Protein AF-A0A7C6AZ43-F1 (afdb_monomer_lite)

Radius of gyration: 22.18 Å; chains: 1; bounding box: 46×44×69 Å

Sequence (100 aa):
MKSWRDFAAIGLAALLPVALASAAAEPDRLTPRDAELVVQINVRQLLQTPIVKKHALHFLQALLEHRAETRQFLRTAGLEPFQDIDTIAVGASGHPLTDG

Structure (mmCIF, N/CA/C/O backbone):
data_AF-A0A7C6AZ43-F1
#
_entry.id   AF-A0A7C6AZ43-F1
#
loop_
_atom_site.group_PDB
_atom_site.id
_atom_site.type_symbol
_atom_site.label_atom_id
_atom_site.label_alt_id
_atom_site.label_comp_id
_atom_site.label_asym_id
_atom_site.label_entity_id
_atom_site.label_seq_id
_atom_site.pdbx_PDB_ins_code
_atom_site.Cartn_x
_atom_site.Cartn_y
_atom_site.Cartn_z
_atom_site.occupancy
_atom_site.B_iso_or_equiv
_atom_site.auth_seq_id
_atom_site.auth_comp_id
_atom_site.auth_asym_id
_atom_site.auth_atom_id
_atom_site.pdbx_PDB_model_num
ATOM 1 N N . MET A 1 1 ? 15.041 -29.479 46.449 1.00 47.34 1 MET A N 1
ATOM 2 C CA . MET A 1 1 ? 14.307 -28.214 46.225 1.00 47.34 1 MET A CA 1
ATOM 3 C C . MET A 1 1 ? 14.569 -27.788 44.787 1.00 47.34 1 MET A C 1
ATOM 5 O O . MET A 1 1 ? 15.655 -27.310 44.498 1.00 47.34 1 MET A O 1
ATOM 9 N N . LYS A 1 2 ? 13.650 -28.119 43.870 1.00 50.53 2 LYS A N 1
ATOM 10 C CA . LYS A 1 2 ? 13.799 -27.890 42.422 1.00 50.53 2 LYS A CA 1
ATOM 11 C C . LYS A 1 2 ? 13.590 -26.401 42.153 1.00 50.53 2 LYS A C 1
ATOM 13 O O . LYS A 1 2 ? 12.579 -25.848 42.579 1.00 50.53 2 LYS A O 1
ATOM 18 N N . SER A 1 3 ? 14.601 -25.740 41.604 1.00 66.69 3 SER A N 1
ATOM 19 C CA . SER A 1 3 ? 14.717 -24.285 41.681 1.00 66.69 3 SER A CA 1
ATOM 20 C C . SER A 1 3 ? 13.962 -23.613 40.533 1.00 66.69 3 SER A C 1
ATOM 22 O O . SER A 1 3 ? 13.920 -24.122 39.420 1.00 66.69 3 SER A O 1
ATOM 24 N N . TRP A 1 4 ? 13.389 -22.434 40.789 1.00 59.81 4 TRP A N 1
ATOM 25 C CA . TRP A 1 4 ? 12.693 -21.572 39.814 1.00 59.81 4 TRP A CA 1
ATOM 26 C C . TRP A 1 4 ? 13.475 -21.358 38.502 1.00 59.81 4 TRP A C 1
ATOM 28 O O . TRP A 1 4 ? 12.900 -21.132 37.438 1.00 59.81 4 TRP A O 1
ATOM 38 N N . ARG A 1 5 ? 14.805 -21.465 38.570 1.00 63.81 5 ARG A N 1
ATOM 39 C CA . ARG A 1 5 ? 15.729 -21.315 37.441 1.00 63.81 5 ARG A CA 1
ATOM 40 C C . ARG A 1 5 ? 15.528 -22.409 36.386 1.00 63.81 5 ARG A C 1
ATOM 42 O O . ARG A 1 5 ? 15.674 -22.125 35.202 1.00 63.81 5 ARG A O 1
ATOM 49 N N . ASP A 1 6 ? 15.098 -23.599 36.804 1.00 62.00 6 ASP A N 1
ATOM 50 C CA . ASP A 1 6 ? 14.816 -24.729 35.914 1.00 62.00 6 ASP A CA 1
ATOM 51 C C . ASP A 1 6 ? 13.562 -24.458 35.062 1.00 62.00 6 ASP A C 1
ATOM 53 O O . ASP A 1 6 ? 13.525 -24.786 33.879 1.00 62.00 6 ASP A O 1
ATOM 57 N N . PHE A 1 7 ? 12.554 -23.779 35.626 1.00 58.47 7 PHE A N 1
ATOM 58 C CA . PHE A 1 7 ? 11.350 -23.370 34.891 1.00 58.47 7 PHE A CA 1
ATOM 59 C C . PHE A 1 7 ? 11.614 -22.198 33.937 1.00 58.47 7 PHE A C 1
ATOM 61 O O . PHE A 1 7 ? 11.099 -22.189 32.820 1.00 58.47 7 PHE A O 1
ATOM 68 N N . ALA A 1 8 ? 12.452 -21.239 34.340 1.00 60.81 8 ALA A N 1
ATOM 69 C CA . ALA A 1 8 ? 12.836 -20.117 33.483 1.00 60.81 8 ALA A CA 1
ATOM 70 C C . ALA A 1 8 ? 13.644 -20.572 32.251 1.00 60.81 8 ALA A C 1
ATOM 72 O O . ALA A 1 8 ? 13.423 -20.070 31.149 1.00 60.81 8 ALA A O 1
ATOM 73 N N . ALA A 1 9 ? 14.531 -21.560 32.416 1.00 59.78 9 ALA A N 1
ATOM 74 C CA . ALA A 1 9 ? 15.312 -22.127 31.318 1.00 59.78 9 ALA A CA 1
ATOM 75 C C . ALA A 1 9 ? 14.438 -22.882 30.297 1.00 59.78 9 ALA A C 1
ATOM 77 O O . ALA A 1 9 ? 14.656 -22.760 29.093 1.00 59.78 9 ALA A O 1
ATOM 78 N N . ILE A 1 10 ? 13.409 -23.603 30.761 1.00 60.88 10 ILE A N 1
ATOM 79 C CA . ILE A 1 10 ? 12.448 -24.294 29.884 1.00 60.88 10 ILE A CA 1
ATOM 80 C C . ILE A 1 10 ? 11.577 -23.284 29.120 1.00 60.88 10 ILE A C 1
ATOM 82 O O . ILE A 1 10 ? 11.339 -23.461 27.926 1.00 60.88 10 ILE A O 1
ATOM 86 N N . GLY A 1 11 ? 11.152 -22.198 29.773 1.00 59.88 11 GLY A N 1
ATOM 87 C CA . GLY A 1 11 ? 10.383 -21.133 29.121 1.00 59.88 11 GLY A CA 1
ATOM 88 C C . GLY A 1 11 ? 11.162 -20.425 28.008 1.00 59.88 11 GLY A C 1
ATOM 89 O O . GLY A 1 11 ? 10.612 -20.164 26.941 1.00 59.88 11 GLY A O 1
ATOM 90 N N . LEU A 1 12 ? 12.458 -20.172 28.219 1.00 58.69 12 LEU A N 1
ATOM 91 C CA . LEU A 1 12 ? 13.314 -19.537 27.214 1.00 58.69 12 LEU A CA 1
ATOM 92 C C . LEU A 1 12 ? 13.637 -20.483 26.042 1.00 58.69 12 LEU A C 1
ATOM 94 O O . LEU A 1 12 ? 13.659 -20.052 24.890 1.00 58.69 12 LEU A O 1
ATOM 98 N N . ALA A 1 13 ? 13.818 -21.781 26.313 1.00 59.47 13 ALA A N 1
ATOM 99 C CA . ALA A 1 13 ? 14.049 -22.795 25.282 1.00 59.47 13 ALA A CA 1
ATOM 100 C C . ALA A 1 13 ? 12.832 -23.005 24.360 1.00 59.47 13 ALA A C 1
ATOM 102 O O . ALA A 1 13 ? 13.004 -23.297 23.179 1.00 59.47 13 ALA A O 1
ATOM 103 N N . ALA A 1 14 ? 11.611 -22.804 24.867 1.00 60.28 14 ALA A N 1
ATOM 104 C CA . ALA A 1 14 ? 10.378 -22.919 24.084 1.00 60.28 14 ALA A CA 1
ATOM 105 C C . ALA A 1 14 ? 10.115 -21.725 23.142 1.00 60.28 14 ALA A C 1
ATOM 107 O O . ALA A 1 14 ? 9.320 -21.854 22.214 1.00 60.28 14 ALA A O 1
ATOM 108 N N . LEU A 1 15 ? 10.773 -20.577 23.349 1.00 57.47 15 LEU A N 1
ATOM 109 C CA . LEU A 1 15 ? 10.612 -19.375 22.514 1.00 57.47 15 LEU A CA 1
ATOM 110 C C . LEU A 1 15 ? 11.590 -19.316 21.330 1.00 57.47 15 LEU A C 1
ATOM 112 O O . LEU A 1 15 ? 11.328 -18.629 20.345 1.00 57.47 15 LEU A O 1
ATOM 116 N N . LEU A 1 16 ? 12.696 -20.061 21.393 1.00 56.25 16 LEU A N 1
ATOM 117 C CA . LEU A 1 16 ? 13.709 -20.127 20.333 1.00 56.25 16 LEU A CA 1
ATOM 118 C C . LEU A 1 16 ? 13.245 -20.741 18.990 1.00 56.25 16 LEU A C 1
ATOM 120 O O . LEU A 1 16 ? 13.743 -20.284 17.960 1.00 56.25 16 LEU A O 1
ATOM 124 N N . PRO A 1 17 ? 12.295 -21.700 18.913 1.00 56.06 17 PRO A N 1
ATOM 125 C CA . PRO A 1 17 ? 11.899 -22.287 17.630 1.00 56.06 17 PRO A CA 1
ATOM 126 C C . PRO A 1 17 ? 11.131 -21.316 16.721 1.00 56.06 17 PRO A C 1
ATOM 128 O O . PRO A 1 17 ? 11.182 -21.454 15.503 1.00 56.06 17 PRO A O 1
ATOM 131 N N . VAL A 1 18 ? 10.445 -20.313 17.287 1.00 55.94 18 VAL A N 1
ATOM 132 C CA . VAL A 1 18 ? 9.655 -19.335 16.511 1.00 55.94 18 VAL A CA 1
ATOM 133 C C . VAL A 1 18 ? 10.556 -18.356 15.748 1.00 55.94 18 VAL A C 1
ATOM 135 O O . VAL A 1 18 ? 10.161 -17.842 14.708 1.00 55.94 18 VAL A O 1
ATOM 138 N N . ALA A 1 19 ? 11.792 -18.141 16.209 1.00 52.50 19 ALA A N 1
ATOM 139 C CA . ALA A 1 19 ? 12.743 -17.241 15.558 1.00 52.50 19 ALA A CA 1
ATOM 140 C C . ALA A 1 19 ? 13.450 -17.862 14.335 1.00 52.50 19 ALA A C 1
ATOM 142 O O . ALA A 1 19 ? 14.030 -17.133 13.534 1.00 52.50 19 ALA A O 1
ATOM 143 N N . LEU A 1 20 ? 13.407 -19.192 14.176 1.00 52.03 20 LEU A N 1
ATOM 144 C CA . LEU A 1 20 ? 14.037 -19.901 13.052 1.00 52.03 20 LEU A CA 1
ATOM 145 C C . LEU A 1 20 ? 13.100 -20.096 11.856 1.00 52.03 20 LEU A C 1
ATOM 147 O O . LEU A 1 20 ? 13.565 -20.429 10.769 1.00 52.03 20 LEU A O 1
ATOM 151 N N . ALA A 1 21 ? 11.807 -19.806 12.013 1.00 50.31 21 ALA A N 1
ATOM 152 C CA . ALA A 1 21 ? 10.895 -19.608 10.895 1.00 50.31 21 ALA A CA 1
ATOM 153 C C . ALA A 1 21 ? 11.109 -18.208 10.291 1.00 50.31 21 ALA A C 1
ATOM 155 O O . ALA A 1 21 ? 10.180 -17.410 10.182 1.00 50.31 21 ALA A O 1
ATOM 156 N N . SER A 1 22 ? 12.352 -17.891 9.909 1.00 46.81 22 SER A N 1
ATOM 157 C CA . SER A 1 22 ? 12.584 -16.844 8.921 1.00 46.81 22 SER A CA 1
ATOM 158 C C . SER A 1 22 ? 11.997 -17.376 7.623 1.00 46.81 22 SER A C 1
ATOM 160 O O . SER A 1 22 ? 12.620 -18.159 6.906 1.00 46.81 22 SER A O 1
ATOM 162 N N . ALA A 1 23 ? 10.726 -17.047 7.415 1.00 51.62 23 ALA A N 1
ATOM 163 C CA . ALA A 1 23 ? 10.002 -17.325 6.202 1.00 51.62 23 ALA A CA 1
ATOM 164 C C . ALA A 1 23 ? 10.817 -16.746 5.045 1.00 51.62 23 ALA A C 1
ATOM 166 O O . ALA A 1 23 ? 10.874 -15.531 4.857 1.00 51.62 23 ALA A O 1
ATOM 167 N N . ALA A 1 24 ? 11.445 -17.620 4.260 1.00 47.31 24 ALA A N 1
ATOM 168 C CA . ALA A 1 24 ? 11.642 -17.324 2.856 1.00 47.31 24 ALA A CA 1
ATOM 169 C C . ALA A 1 24 ? 10.228 -17.128 2.304 1.00 47.31 24 ALA A C 1
ATOM 171 O O . ALA A 1 24 ? 9.521 -18.100 2.047 1.00 47.31 24 ALA A O 1
ATOM 172 N N . ALA A 1 25 ? 9.763 -15.877 2.299 1.00 56.81 25 ALA A N 1
ATOM 173 C CA . ALA A 1 25 ? 8.470 -15.527 1.751 1.00 56.81 25 ALA A CA 1
ATOM 174 C C . ALA A 1 25 ? 8.472 -16.036 0.312 1.00 56.81 25 ALA A C 1
ATOM 176 O O . ALA A 1 25 ? 9.330 -15.631 -0.476 1.00 56.81 25 ALA A O 1
ATOM 177 N N . GLU A 1 26 ? 7.585 -16.984 0.000 1.00 58.59 26 GLU A N 1
ATOM 178 C CA . GLU A 1 26 ? 7.434 -17.439 -1.374 1.00 58.59 26 GLU A CA 1
ATOM 179 C C . GLU A 1 26 ? 7.169 -16.196 -2.229 1.00 58.59 26 G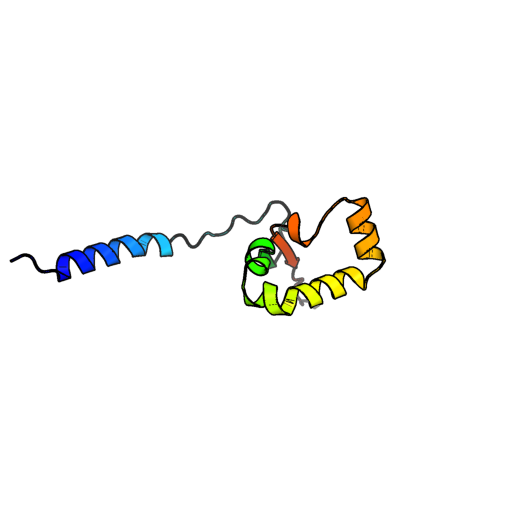LU A C 1
ATOM 181 O O . GLU A 1 26 ? 6.284 -15.402 -1.882 1.00 58.59 26 GLU A O 1
ATOM 186 N N . PRO A 1 27 ? 7.971 -15.961 -3.284 1.00 56.81 27 PRO A N 1
ATOM 187 C CA . PRO A 1 27 ? 7.769 -14.804 -4.131 1.00 56.81 27 PRO A CA 1
ATOM 188 C C . PRO A 1 27 ? 6.349 -14.881 -4.679 1.00 56.81 27 PRO A C 1
ATOM 190 O O . PRO A 1 27 ? 5.943 -15.897 -5.249 1.00 56.81 27 PRO A O 1
ATOM 193 N N . ASP A 1 28 ? 5.584 -13.812 -4.450 1.00 64.94 28 ASP A N 1
ATOM 194 C CA . ASP A 1 28 ? 4.203 -13.718 -4.909 1.00 64.94 28 ASP A CA 1
ATOM 195 C C . ASP A 1 28 ? 4.169 -13.997 -6.418 1.00 64.94 28 ASP A C 1
ATOM 197 O O . ASP A 1 28 ? 5.105 -13.642 -7.138 1.00 64.94 28 ASP A O 1
ATOM 201 N N . ARG A 1 29 ? 3.105 -14.628 -6.916 1.00 62.78 29 ARG A N 1
ATOM 202 C CA . ARG A 1 29 ? 2.987 -15.087 -8.310 1.00 62.78 29 ARG A CA 1
ATOM 203 C C . ARG A 1 29 ? 3.151 -13.949 -9.325 1.00 62.78 29 ARG A C 1
ATOM 205 O O . ARG A 1 29 ? 3.474 -14.202 -10.482 1.00 62.78 29 ARG A O 1
ATOM 212 N N . LEU A 1 30 ? 2.902 -12.715 -8.888 1.00 66.56 30 LEU A N 1
ATOM 213 C CA . LEU A 1 30 ? 3.038 -11.487 -9.671 1.00 66.56 30 LEU A CA 1
ATOM 214 C C . LEU A 1 30 ? 4.436 -10.858 -9.595 1.00 66.56 30 LEU A C 1
ATOM 216 O O . LEU A 1 30 ? 4.686 -9.851 -10.252 1.00 66.56 30 LEU A O 1
ATOM 220 N N . THR A 1 31 ? 5.347 -11.439 -8.819 1.00 64.25 31 THR A N 1
ATOM 221 C CA . THR A 1 31 ? 6.744 -11.016 -8.763 1.00 64.25 31 THR A CA 1
ATOM 222 C C . THR A 1 31 ? 7.434 -11.424 -10.067 1.00 64.25 31 THR A C 1
ATOM 224 O O . THR A 1 31 ? 7.429 -12.613 -10.408 1.00 64.25 31 THR A O 1
ATOM 227 N N . PRO A 1 32 ? 8.034 -10.478 -10.811 1.00 65.19 32 PRO A N 1
ATOM 228 C CA . PRO A 1 32 ? 8.825 -10.801 -11.992 1.00 65.19 32 PRO A CA 1
ATOM 229 C C . PRO A 1 32 ? 9.952 -11.781 -11.645 1.00 65.19 32 PRO A C 1
ATOM 231 O O . PRO A 1 32 ? 10.564 -11.683 -10.581 1.00 65.19 32 PRO A O 1
ATOM 234 N N . ARG A 1 33 ? 10.236 -12.739 -12.536 1.00 67.19 33 ARG A N 1
ATOM 235 C CA . ARG A 1 33 ? 11.288 -13.752 -12.305 1.00 67.19 33 ARG A CA 1
ATOM 236 C C . ARG A 1 33 ? 12.696 -13.149 -12.245 1.00 67.19 33 ARG A C 1
ATOM 238 O O . ARG A 1 33 ? 13.601 -13.783 -11.721 1.00 67.19 33 ARG A O 1
ATOM 245 N N . ASP A 1 34 ? 12.848 -11.957 -12.796 1.00 68.44 34 ASP A N 1
ATOM 246 C CA . ASP A 1 34 ? 14.042 -11.121 -12.876 1.00 68.44 34 ASP A CA 1
ATOM 247 C C . ASP A 1 34 ? 14.048 -9.986 -11.833 1.00 68.44 34 ASP A C 1
ATOM 249 O O . ASP A 1 34 ? 14.874 -9.078 -11.902 1.00 68.44 34 ASP A O 1
ATOM 253 N N . ALA A 1 35 ? 13.128 -10.005 -10.861 1.00 64.94 35 ALA A N 1
ATOM 254 C CA . ALA A 1 35 ? 13.125 -9.023 -9.786 1.00 64.94 35 ALA A CA 1
ATOM 255 C C . ALA A 1 35 ? 14.329 -9.239 -8.853 1.00 64.94 35 ALA A C 1
ATOM 257 O O . ALA A 1 35 ? 14.399 -10.230 -8.128 1.00 64.94 35 ALA A O 1
ATOM 258 N N . GLU A 1 36 ? 15.255 -8.280 -8.841 1.00 68.88 36 GLU A N 1
ATOM 259 C CA . GLU A 1 36 ? 16.384 -8.254 -7.901 1.00 68.88 36 GLU A CA 1
ATOM 260 C C . GLU A 1 36 ? 15.978 -7.658 -6.546 1.00 68.88 36 GLU A C 1
ATOM 262 O O . GLU A 1 36 ? 16.541 -8.003 -5.507 1.00 68.88 36 GLU A O 1
ATOM 267 N N . LEU A 1 37 ? 14.974 -6.775 -6.546 1.00 68.75 37 LEU A N 1
ATOM 268 C CA . LEU A 1 37 ? 14.427 -6.148 -5.351 1.00 68.75 37 LEU A CA 1
ATOM 269 C C . LEU A 1 37 ? 12.908 -6.305 -5.337 1.00 68.75 37 LEU A C 1
ATOM 271 O O . LEU A 1 37 ? 12.221 -5.888 -6.268 1.00 68.75 37 LEU A O 1
ATOM 275 N N . VAL A 1 38 ? 12.373 -6.837 -4.241 1.00 71.25 38 VAL A N 1
ATOM 276 C CA . VAL A 1 38 ? 10.931 -6.870 -3.983 1.00 71.25 38 VAL A CA 1
ATOM 277 C C . VAL A 1 38 ? 10.670 -6.183 -2.655 1.00 71.25 38 VAL A C 1
ATOM 279 O O . VAL A 1 38 ? 11.113 -6.646 -1.606 1.00 71.25 38 VAL A O 1
ATOM 282 N N . VAL A 1 39 ? 9.948 -5.067 -2.695 1.00 74.75 39 VAL A N 1
ATOM 283 C CA . VAL A 1 39 ? 9.521 -4.334 -1.504 1.00 74.75 39 VAL A CA 1
ATOM 284 C C . VAL A 1 39 ? 8.033 -4.567 -1.317 1.00 74.75 39 VAL A C 1
ATOM 286 O O . VAL A 1 39 ? 7.223 -4.130 -2.131 1.00 74.75 39 VAL A O 1
ATOM 289 N N . GLN A 1 40 ? 7.668 -5.250 -0.235 1.00 75.50 40 GLN A N 1
ATOM 290 C CA . GLN A 1 40 ? 6.274 -5.408 0.163 1.00 75.50 40 GLN A CA 1
ATOM 291 C C . GLN A 1 40 ? 5.961 -4.494 1.339 1.00 75.50 40 GLN A C 1
ATOM 293 O O . GLN A 1 40 ? 6.645 -4.501 2.361 1.00 75.50 40 GLN A O 1
ATOM 298 N N . ILE A 1 41 ? 4.904 -3.709 1.189 1.00 78.44 41 ILE A N 1
ATOM 299 C CA . ILE A 1 41 ? 4.427 -2.764 2.186 1.00 78.44 41 ILE A CA 1
ATOM 300 C C . ILE A 1 41 ? 3.012 -3.175 2.567 1.00 78.44 41 ILE A C 1
ATOM 302 O O . ILE A 1 41 ? 2.085 -3.082 1.764 1.00 78.44 41 ILE A O 1
ATOM 306 N N . ASN A 1 42 ? 2.842 -3.625 3.807 1.00 82.19 42 ASN A N 1
ATOM 307 C CA . ASN A 1 42 ? 1.544 -4.038 4.321 1.00 82.19 42 ASN A CA 1
ATOM 308 C C . ASN A 1 42 ? 0.753 -2.800 4.773 1.00 82.19 42 ASN A C 1
ATOM 310 O O . ASN A 1 42 ? 0.986 -2.231 5.845 1.00 82.19 42 ASN A O 1
ATOM 314 N N . VAL A 1 43 ? -0.153 -2.339 3.915 1.00 81.19 43 VAL A N 1
ATOM 315 C CA . VAL A 1 43 ? -0.903 -1.095 4.102 1.00 81.19 43 VAL A CA 1
ATOM 316 C C . VAL A 1 43 ? -1.827 -1.213 5.308 1.00 81.19 43 VAL A C 1
ATOM 318 O O . VAL A 1 43 ? -1.857 -0.305 6.140 1.00 81.19 43 VAL A O 1
ATOM 321 N N . ARG A 1 44 ? -2.506 -2.354 5.483 1.00 80.56 44 ARG A N 1
ATOM 322 C CA . ARG A 1 44 ? -3.414 -2.564 6.621 1.00 80.56 44 ARG A CA 1
ATOM 323 C C . ARG A 1 44 ? -2.682 -2.464 7.959 1.00 80.56 44 ARG A C 1
ATOM 325 O O . ARG A 1 44 ? -3.173 -1.807 8.876 1.00 80.56 44 ARG A O 1
ATOM 332 N N . GLN A 1 45 ? -1.490 -3.051 8.065 1.00 80.12 45 GLN A N 1
ATOM 333 C CA . GLN A 1 45 ? -0.677 -2.955 9.281 1.00 80.12 45 GLN A CA 1
ATOM 334 C C . GLN A 1 45 ? -0.185 -1.526 9.531 1.00 80.12 45 GLN A C 1
ATOM 336 O O . GLN A 1 45 ? -0.273 -1.040 10.660 1.00 80.12 45 GLN A O 1
ATOM 341 N N . LEU A 1 46 ? 0.271 -0.820 8.491 1.00 80.62 46 LEU A N 1
ATOM 342 C CA . LEU A 1 46 ? 0.713 0.570 8.620 1.00 80.62 46 LEU A CA 1
ATOM 343 C C . LEU A 1 46 ? -0.420 1.492 9.077 1.00 80.62 46 LEU A C 1
ATOM 345 O O . LEU A 1 46 ? -0.228 2.272 10.011 1.00 80.62 46 LEU A O 1
ATOM 349 N N . LEU A 1 47 ? -1.614 1.363 8.492 1.00 81.38 47 LEU A N 1
ATOM 350 C CA . LEU A 1 47 ? -2.799 2.140 8.869 1.00 81.38 47 LEU A CA 1
ATOM 351 C C . LEU A 1 47 ? -3.270 1.854 10.295 1.00 81.38 47 LEU A C 1
ATOM 353 O O . LEU A 1 47 ? -3.897 2.706 10.923 1.00 81.38 47 LEU A O 1
ATOM 357 N N . GLN A 1 48 ? -2.966 0.677 10.840 1.00 79.81 48 GLN A N 1
ATOM 358 C CA . GLN A 1 48 ? -3.300 0.337 12.219 1.00 79.81 48 GLN A CA 1
ATOM 359 C C . GLN A 1 48 ? -2.380 1.009 13.245 1.00 79.81 48 GLN A C 1
ATOM 361 O O . GLN A 1 48 ? -2.788 1.147 14.405 1.00 79.81 48 GLN A O 1
ATOM 366 N N . THR A 1 49 ? -1.199 1.483 12.834 1.00 83.38 49 THR A N 1
ATOM 367 C CA . THR A 1 49 ? -0.239 2.114 13.744 1.00 83.38 49 THR A CA 1
ATOM 368 C C . THR A 1 49 ? -0.734 3.472 14.268 1.00 83.38 49 THR A C 1
ATOM 370 O O . THR A 1 49 ? 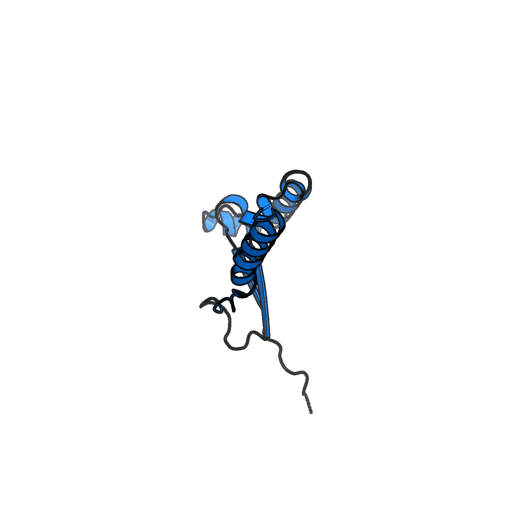-1.337 4.263 13.535 1.00 83.38 49 THR A O 1
ATOM 373 N N . PRO A 1 50 ? -0.463 3.802 15.545 1.00 78.69 50 PRO A N 1
ATOM 374 C CA . PRO A 1 50 ? -0.916 5.055 16.149 1.00 78.69 50 PRO A CA 1
ATOM 375 C C . PRO A 1 50 ? -0.298 6.297 15.495 1.00 78.69 50 PRO A C 1
ATOM 377 O O . PRO A 1 50 ? -0.926 7.353 15.502 1.00 78.69 50 PRO A O 1
ATOM 380 N N . ILE A 1 51 ? 0.896 6.181 14.908 1.00 84.06 51 ILE A N 1
ATOM 381 C CA . ILE A 1 51 ? 1.558 7.296 14.225 1.00 84.06 51 ILE A CA 1
ATOM 382 C C . ILE A 1 51 ? 0.865 7.643 12.905 1.00 84.06 51 ILE A C 1
ATOM 384 O O . ILE A 1 51 ? 0.592 8.813 12.638 1.00 84.06 51 ILE A O 1
ATOM 388 N N . VAL A 1 52 ? 0.479 6.629 12.124 1.00 80.75 52 VAL A N 1
ATOM 389 C CA . VAL A 1 52 ? -0.231 6.831 10.860 1.00 80.75 52 VAL A CA 1
ATOM 390 C C . VAL A 1 52 ? -1.639 7.358 11.111 1.00 80.75 52 VAL A C 1
ATOM 392 O O . VAL A 1 52 ? -2.031 8.345 10.490 1.00 80.75 52 VAL A O 1
ATOM 395 N N . LYS A 1 53 ? -2.360 6.793 12.089 1.00 78.44 53 LYS A N 1
ATOM 396 C CA . LYS A 1 53 ? -3.709 7.255 12.455 1.00 78.44 53 LYS A CA 1
ATOM 397 C C . LYS A 1 53 ? -3.753 8.716 12.895 1.00 78.44 53 LYS A C 1
ATOM 399 O O . LYS A 1 53 ? -4.724 9.404 12.605 1.00 78.44 53 LYS A O 1
ATOM 404 N N . LYS A 1 54 ? -2.725 9.180 13.611 1.00 78.38 54 LYS A N 1
ATOM 405 C CA . LYS A 1 54 ? -2.697 10.537 14.175 1.00 78.38 54 LYS A CA 1
ATOM 406 C C . LYS A 1 54 ? -2.124 11.589 13.230 1.00 78.38 54 LYS A C 1
ATOM 408 O O . LYS A 1 54 ? -2.531 12.741 13.326 1.00 78.38 54 LYS A O 1
ATOM 413 N N . HIS A 1 55 ? -1.192 11.222 12.349 1.00 80.88 55 HIS A N 1
ATOM 414 C CA . HIS A 1 55 ? -0.425 12.211 11.582 1.00 80.88 55 HIS A CA 1
ATOM 415 C C . HIS A 1 55 ? -0.394 11.962 10.073 1.00 80.88 55 HIS A C 1
ATOM 417 O O . HIS A 1 55 ? -0.381 12.924 9.310 1.00 80.88 55 HIS A O 1
ATOM 423 N N . ALA A 1 56 ? -0.395 10.706 9.621 1.00 79.75 56 ALA A N 1
ATOM 424 C CA . ALA A 1 56 ? -0.174 10.402 8.206 1.00 79.75 56 ALA A CA 1
ATOM 425 C C . ALA A 1 56 ? -1.468 10.201 7.404 1.00 79.75 56 ALA A C 1
ATOM 427 O O . ALA A 1 56 ? -1.452 10.430 6.200 1.00 79.75 56 ALA A O 1
ATOM 428 N N . LEU A 1 57 ? -2.590 9.829 8.037 1.00 79.31 57 LEU A N 1
ATOM 429 C CA . LEU A 1 57 ? -3.867 9.606 7.339 1.00 79.31 57 LEU A CA 1
ATOM 430 C C . LEU A 1 57 ? -4.303 10.814 6.506 1.00 79.31 57 LEU A C 1
ATOM 432 O O . LEU A 1 57 ? -4.618 10.666 5.329 1.00 79.31 57 LEU A O 1
ATOM 436 N N . HIS A 1 58 ? -4.260 12.010 7.094 1.00 80.69 58 HIS A N 1
ATOM 437 C CA . HIS A 1 58 ? -4.643 13.238 6.400 1.00 80.69 58 HIS A CA 1
ATOM 438 C C . HIS A 1 58 ? -3.727 13.532 5.200 1.00 80.69 58 HIS A C 1
ATOM 440 O O . HIS A 1 58 ? -4.190 13.928 4.135 1.00 80.69 58 HIS A O 1
ATOM 446 N N . PHE A 1 59 ? -2.421 13.290 5.342 1.00 82.81 59 PHE A N 1
ATOM 447 C CA . PHE A 1 59 ? -1.457 13.485 4.260 1.00 82.81 59 PHE A CA 1
ATOM 448 C C . PHE A 1 59 ? -1.644 12.466 3.127 1.00 82.81 59 PHE A C 1
ATOM 450 O O . PHE A 1 59 ? -1.619 12.834 1.957 1.00 82.81 59 PHE A O 1
ATOM 457 N N . LEU A 1 60 ? -1.887 11.195 3.461 1.00 78.44 60 LEU A N 1
ATOM 458 C CA . LEU A 1 60 ? -2.147 10.143 2.477 1.00 78.44 60 LEU A CA 1
ATOM 459 C C . LEU A 1 60 ? -3.450 10.395 1.708 1.00 78.44 60 LEU A C 1
ATOM 461 O O . LEU A 1 60 ? -3.478 10.224 0.491 1.00 78.44 60 LEU A O 1
ATOM 465 N N . GLN A 1 61 ? -4.509 10.835 2.395 1.00 78.62 61 GLN A N 1
ATOM 466 C CA . GLN A 1 61 ? -5.761 11.244 1.753 1.00 78.62 61 GLN A CA 1
ATOM 467 C C . GLN A 1 61 ? -5.526 12.414 0.797 1.00 78.62 61 GLN A C 1
ATOM 469 O O . GLN A 1 61 ? -5.892 12.324 -0.372 1.00 78.62 61 GLN A O 1
ATOM 474 N N . ALA A 1 62 ? -4.825 13.458 1.248 1.00 83.06 62 ALA A N 1
ATOM 475 C CA . ALA A 1 62 ? -4.496 14.599 0.403 1.00 83.06 62 ALA A CA 1
ATOM 476 C C . ALA A 1 62 ? -3.684 14.190 -0.839 1.00 83.06 62 ALA A C 1
ATOM 478 O O . ALA A 1 62 ? -3.976 14.661 -1.934 1.00 83.06 62 ALA A O 1
ATOM 479 N N . LEU A 1 63 ? -2.710 13.282 -0.709 1.00 80.69 63 LEU A N 1
ATOM 480 C CA . LEU A 1 63 ? -1.920 12.782 -1.841 1.00 80.69 63 LEU A CA 1
ATOM 481 C C . LEU A 1 63 ? -2.765 12.030 -2.877 1.00 80.69 63 LEU A C 1
ATOM 483 O O . LEU A 1 63 ? -2.581 12.235 -4.078 1.00 80.69 63 LEU A O 1
ATOM 487 N N . LEU A 1 64 ? -3.689 11.178 -2.425 1.00 77.50 64 LEU A N 1
ATOM 488 C CA . LEU A 1 64 ? -4.602 10.452 -3.312 1.00 77.50 64 LEU A CA 1
ATOM 489 C C . LEU A 1 64 ? -5.618 11.388 -3.968 1.00 77.50 64 LEU A C 1
ATOM 491 O O . LEU A 1 64 ? -5.978 11.196 -5.129 1.00 77.50 64 LEU A O 1
ATOM 495 N N . GLU A 1 65 ? -6.061 12.418 -3.249 1.00 78.62 65 GLU A N 1
ATOM 496 C CA . GLU A 1 65 ? -6.999 13.400 -3.777 1.00 78.62 65 GLU A CA 1
ATOM 497 C C . GLU A 1 65 ? -6.361 14.391 -4.753 1.00 78.62 65 GLU A C 1
ATOM 499 O O . GLU A 1 65 ? -7.045 14.897 -5.648 1.00 78.62 65 GLU A O 1
ATOM 504 N N . HIS A 1 66 ? -5.060 14.646 -4.605 1.00 79.38 66 HIS A N 1
ATOM 505 C CA . HIS A 1 66 ? -4.316 15.605 -5.416 1.00 79.38 66 HIS A CA 1
ATOM 506 C C . HIS A 1 66 ? -4.189 15.174 -6.883 1.00 79.38 66 HIS A C 1
ATOM 508 O O . HIS A 1 66 ? -4.036 16.019 -7.766 1.00 79.38 66 HIS A O 1
ATOM 514 N N . ARG A 1 67 ? -4.280 13.870 -7.178 1.00 78.38 67 ARG A N 1
ATOM 515 C CA . ARG A 1 67 ? -4.209 13.353 -8.550 1.00 78.38 67 ARG A CA 1
ATOM 516 C C . ARG A 1 67 ? -5.597 12.980 -9.062 1.00 78.38 67 ARG A C 1
ATOM 518 O O . ARG A 1 67 ? -6.185 11.974 -8.669 1.00 78.38 67 ARG A O 1
ATOM 525 N N . ALA A 1 68 ? -6.116 13.801 -9.977 1.00 77.75 68 ALA A N 1
ATOM 526 C CA . ALA A 1 68 ? -7.436 13.609 -10.578 1.00 77.75 68 ALA A CA 1
ATOM 527 C C . ALA A 1 68 ? -7.589 12.230 -11.249 1.00 77.75 68 ALA A C 1
ATOM 529 O O . ALA A 1 68 ? -8.608 11.574 -11.042 1.00 77.75 68 ALA A O 1
ATOM 530 N N . GLU A 1 69 ? -6.556 11.767 -11.960 1.00 82.00 69 GLU A N 1
ATOM 531 C CA . GLU A 1 69 ? -6.500 10.424 -12.557 1.00 82.00 69 GLU A CA 1
ATOM 532 C C . GLU A 1 69 ? -6.623 9.314 -11.517 1.00 82.00 69 GLU A C 1
ATOM 534 O O . GLU A 1 69 ? -7.427 8.402 -11.685 1.00 82.00 69 GLU A O 1
ATOM 539 N N . THR A 1 70 ? -5.881 9.408 -10.411 1.00 80.81 70 THR A N 1
ATOM 540 C CA . THR A 1 70 ? -5.913 8.402 -9.344 1.00 80.81 70 THR A CA 1
ATOM 541 C C . THR A 1 70 ? -7.312 8.297 -8.744 1.00 80.81 70 THR A C 1
ATOM 543 O O . THR A 1 70 ? -7.841 7.196 -8.621 1.00 80.81 70 THR A O 1
ATOM 546 N N . ARG A 1 71 ? -7.975 9.425 -8.456 1.00 79.19 71 ARG A N 1
ATOM 547 C CA . ARG A 1 71 ? -9.363 9.412 -7.963 1.00 79.19 71 ARG A CA 1
ATOM 548 C C . ARG A 1 71 ? -10.338 8.795 -8.962 1.00 79.19 71 ARG A C 1
ATOM 550 O O . ARG A 1 71 ? -11.230 8.054 -8.559 1.00 79.19 71 ARG A O 1
ATOM 557 N N . GLN A 1 72 ? -10.213 9.129 -10.244 1.00 83.5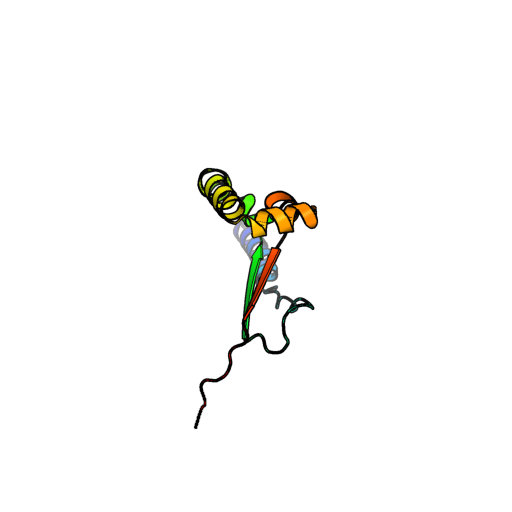6 72 GLN A N 1
ATOM 558 C CA . GLN A 1 72 ? -11.115 8.624 -11.275 1.00 83.56 72 GLN A CA 1
ATOM 559 C C . GLN A 1 72 ? -10.925 7.124 -11.494 1.00 83.56 72 GLN A C 1
ATOM 561 O O . GLN A 1 72 ? -11.911 6.393 -11.581 1.00 83.56 72 GLN A O 1
ATOM 566 N N . PHE A 1 73 ? -9.678 6.660 -11.510 1.00 84.25 73 PHE A N 1
ATOM 567 C CA . PHE A 1 73 ? -9.350 5.246 -11.609 1.00 84.25 73 PHE A CA 1
ATOM 568 C C . PHE A 1 73 ? -9.900 4.461 -10.414 1.00 84.25 73 PHE A C 1
ATOM 570 O O . PHE A 1 73 ? -10.627 3.494 -10.611 1.00 84.25 73 PHE A O 1
ATOM 577 N N . LEU A 1 74 ? -9.653 4.928 -9.185 1.00 81.44 74 LEU A N 1
ATOM 578 C CA . LEU A 1 74 ? -10.151 4.285 -7.965 1.00 81.44 74 LEU A CA 1
ATOM 579 C C . LEU A 1 74 ? -11.681 4.217 -7.925 1.00 81.44 74 LEU A C 1
ATOM 581 O O . LEU A 1 74 ? -12.242 3.168 -7.624 1.00 81.44 74 LEU A O 1
ATOM 585 N N . ARG A 1 75 ? -12.364 5.306 -8.305 1.00 82.44 75 ARG A N 1
ATOM 586 C CA . ARG A 1 75 ? -13.832 5.338 -8.409 1.00 82.44 75 ARG A CA 1
ATOM 587 C C . ARG A 1 75 ? -14.366 4.378 -9.467 1.00 82.44 75 ARG A C 1
ATOM 589 O O . ARG A 1 75 ? -15.376 3.731 -9.230 1.00 82.44 75 ARG A O 1
ATOM 596 N N . THR A 1 76 ? -13.702 4.288 -10.617 1.00 84.62 76 THR A N 1
ATOM 597 C CA . THR A 1 76 ? -14.111 3.392 -11.712 1.00 84.62 76 THR A CA 1
ATOM 598 C C . THR A 1 76 ? -13.875 1.928 -11.347 1.00 84.62 76 THR A C 1
ATOM 600 O O . THR A 1 76 ? -14.682 1.072 -11.690 1.00 84.62 76 THR A O 1
ATOM 603 N N . ALA A 1 77 ? -12.797 1.650 -10.614 1.00 82.50 77 ALA A N 1
ATOM 604 C CA . ALA A 1 77 ? -12.490 0.329 -10.082 1.00 82.50 77 ALA A CA 1
ATOM 605 C C . ALA A 1 77 ? -13.345 -0.044 -8.854 1.00 82.50 77 ALA A C 1
ATOM 607 O O . ALA A 1 77 ? -13.344 -1.204 -8.457 1.00 82.50 77 ALA A O 1
ATOM 608 N N . GLY A 1 78 ? -14.060 0.918 -8.253 1.00 82.25 78 GLY A N 1
ATOM 609 C CA . GLY A 1 78 ? -14.836 0.711 -7.027 1.00 82.25 78 GLY A CA 1
ATOM 610 C C . GLY A 1 78 ? -13.975 0.382 -5.803 1.00 82.25 78 GLY A C 1
ATOM 611 O O . GLY A 1 78 ? -14.465 -0.279 -4.897 1.00 82.25 78 GLY A O 1
ATOM 612 N N . LEU A 1 79 ? -12.705 0.800 -5.798 1.00 81.75 79 LEU A N 1
ATOM 613 C CA . LEU A 1 79 ? -11.724 0.464 -4.762 1.00 81.75 79 LEU A CA 1
ATOM 614 C C . LEU A 1 79 ? -11.563 1.608 -3.758 1.00 81.75 79 LEU A C 1
ATOM 616 O O . LEU A 1 79 ? -11.274 2.744 -4.148 1.00 81.75 79 LEU A O 1
ATOM 620 N N . GLU A 1 80 ? -11.651 1.294 -2.466 1.00 81.25 80 GLU A N 1
ATOM 621 C CA . GLU A 1 80 ? -11.300 2.186 -1.364 1.00 81.25 80 GLU A CA 1
ATOM 622 C C . GLU A 1 80 ? -9.872 1.893 -0.860 1.00 81.25 80 GLU A C 1
ATOM 624 O O . GLU A 1 80 ? -9.647 0.921 -0.135 1.00 81.25 80 GLU A O 1
ATOM 629 N N . PRO A 1 81 ? -8.872 2.746 -1.159 1.00 77.44 81 PRO A N 1
ATOM 630 C CA . PRO A 1 81 ? -7.455 2.438 -0.922 1.00 77.44 81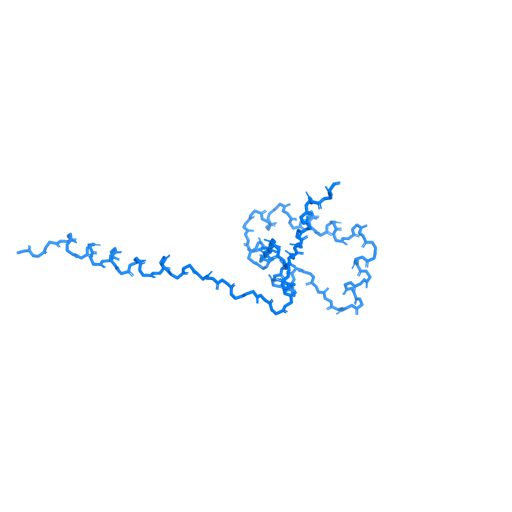 PRO A CA 1
ATOM 631 C C . PRO A 1 81 ? -7.096 2.104 0.525 1.00 77.44 81 PRO A C 1
ATOM 633 O O . PRO A 1 81 ? -6.179 1.333 0.775 1.00 77.44 81 PRO A O 1
ATOM 636 N N . PHE A 1 82 ? -7.789 2.714 1.486 1.00 79.69 82 PHE A N 1
ATOM 637 C CA . PHE A 1 82 ? -7.492 2.556 2.910 1.00 79.69 82 PHE A CA 1
ATOM 638 C C . PHE A 1 82 ? -8.284 1.433 3.583 1.00 79.69 82 PHE A C 1
ATOM 640 O O . PHE A 1 82 ? -8.000 1.106 4.735 1.00 79.69 82 PHE A O 1
ATOM 647 N N . GLN A 1 83 ? -9.281 0.873 2.897 1.00 79.19 83 GLN A N 1
ATOM 648 C CA . GLN A 1 83 ? -10.133 -0.188 3.435 1.00 79.19 83 GLN A CA 1
ATOM 649 C C . GLN A 1 83 ? -9.880 -1.523 2.731 1.00 79.19 83 GLN A C 1
ATOM 651 O O . GLN A 1 83 ? -9.797 -2.555 3.404 1.00 79.19 83 GLN A O 1
ATOM 656 N N . ASP A 1 84 ? -9.674 -1.480 1.414 1.00 81.38 84 ASP A N 1
ATOM 657 C CA . ASP A 1 84 ? -9.644 -2.665 0.555 1.00 81.38 84 ASP A CA 1
ATOM 658 C C . ASP A 1 84 ? -8.224 -3.150 0.235 1.00 81.38 84 ASP A C 1
ATOM 660 O O . ASP A 1 84 ? -8.034 -4.321 -0.082 1.00 81.38 84 ASP A O 1
ATOM 664 N N . ILE A 1 85 ? -7.205 -2.284 0.325 1.00 80.12 85 ILE A N 1
ATOM 665 C CA . ILE A 1 85 ? -5.818 -2.667 0.021 1.00 80.12 85 ILE A CA 1
ATOM 666 C C . ILE A 1 85 ? -5.139 -3.230 1.270 1.00 80.12 85 ILE A C 1
ATOM 668 O O . ILE A 1 85 ? -4.876 -2.513 2.238 1.00 80.12 85 ILE A O 1
ATOM 672 N N . ASP A 1 86 ? -4.783 -4.511 1.213 1.00 79.50 86 ASP A N 1
ATOM 673 C CA . ASP A 1 86 ? -4.015 -5.173 2.269 1.00 79.50 86 ASP A CA 1
ATOM 674 C C . ASP A 1 86 ? -2.513 -4.891 2.151 1.00 79.50 86 ASP A C 1
ATOM 676 O O . ASP A 1 86 ? -1.884 -4.428 3.106 1.00 79.50 86 ASP A O 1
ATOM 680 N N . THR A 1 87 ? -1.948 -5.109 0.962 1.00 78.31 87 THR A N 1
ATOM 681 C CA . THR A 1 87 ? -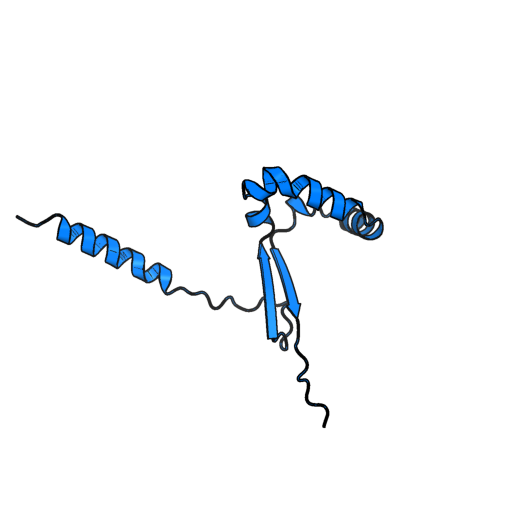0.503 -5.056 0.708 1.00 78.31 87 THR A CA 1
ATOM 682 C C . THR A 1 87 ? -0.226 -4.431 -0.653 1.00 78.31 87 THR A C 1
ATOM 684 O O . THR A 1 87 ? -0.916 -4.716 -1.628 1.00 78.31 87 THR A O 1
ATOM 687 N N . ILE A 1 88 ? 0.815 -3.604 -0.729 1.00 79.75 88 ILE A N 1
ATOM 688 C CA . ILE A 1 88 ? 1.386 -3.110 -1.982 1.00 79.75 88 ILE A CA 1
ATOM 689 C C . ILE A 1 88 ? 2.755 -3.761 -2.146 1.00 79.75 88 ILE A C 1
ATOM 691 O O . ILE A 1 88 ? 3.625 -3.592 -1.293 1.00 79.75 88 ILE A O 1
ATOM 695 N N . ALA A 1 89 ? 2.943 -4.501 -3.235 1.00 76.44 89 ALA A N 1
ATOM 696 C CA . ALA A 1 89 ? 4.226 -5.075 -3.610 1.00 76.44 89 ALA A CA 1
ATOM 697 C C . ALA A 1 89 ? 4.800 -4.307 -4.804 1.00 76.44 89 ALA A C 1
ATOM 699 O O . ALA A 1 89 ? 4.125 -4.121 -5.815 1.00 76.44 89 ALA A O 1
ATOM 700 N N . VAL A 1 90 ? 6.048 -3.864 -4.682 1.00 75.69 90 VAL A N 1
ATOM 701 C CA . VAL A 1 90 ? 6.803 -3.220 -5.757 1.00 75.69 90 VAL A CA 1
ATOM 702 C C . VAL A 1 90 ? 8.025 -4.079 -6.042 1.00 75.69 90 VAL A C 1
ATOM 704 O O . VAL A 1 90 ? 8.911 -4.209 -5.198 1.00 75.69 90 VAL A O 1
ATOM 707 N N . GLY A 1 91 ? 8.048 -4.688 -7.225 1.00 74.50 91 GLY A N 1
ATOM 708 C CA . GLY A 1 91 ? 9.214 -5.385 -7.755 1.00 74.50 91 GLY A CA 1
ATOM 709 C C . GLY A 1 91 ? 10.007 -4.459 -8.669 1.00 74.50 91 GLY A C 1
ATOM 710 O O . GLY A 1 91 ? 9.423 -3.798 -9.526 1.00 74.50 91 GLY A O 1
ATOM 711 N N . ALA A 1 92 ? 11.323 -4.422 -8.495 1.00 70.25 92 ALA A N 1
ATOM 712 C CA . ALA A 1 92 ? 12.246 -3.779 -9.415 1.00 70.25 92 ALA A CA 1
ATOM 713 C C . ALA A 1 92 ? 13.252 -4.817 -9.927 1.00 70.25 92 ALA A C 1
ATOM 715 O O . ALA A 1 92 ? 13.922 -5.498 -9.147 1.00 70.25 92 ALA A O 1
ATOM 716 N N . SER A 1 93 ? 13.338 -4.936 -11.248 1.00 70.06 93 SER A N 1
ATOM 717 C CA . SER A 1 93 ? 14.392 -5.668 -11.947 1.00 70.06 93 SER A CA 1
ATOM 718 C C . SER A 1 93 ? 15.613 -4.757 -12.087 1.00 70.06 93 SER A C 1
ATOM 720 O O . SER A 1 93 ? 15.486 -3.627 -12.570 1.00 70.06 93 SER A O 1
ATOM 722 N N . GLY A 1 94 ? 16.787 -5.222 -11.670 1.00 61.25 94 GLY A N 1
ATOM 723 C CA . GLY A 1 94 ? 18.041 -4.546 -11.984 1.00 61.25 94 GLY A CA 1
ATOM 724 C C . GLY A 1 94 ? 18.550 -5.015 -13.341 1.00 61.25 94 GLY A C 1
ATOM 725 O O . GLY A 1 94 ? 18.586 -6.208 -13.622 1.00 61.25 94 GLY A O 1
ATOM 726 N N . HIS A 1 95 ? 18.919 -4.076 -14.209 1.00 57.09 95 HIS A N 1
ATOM 727 C CA . HIS A 1 95 ? 19.716 -4.393 -15.390 1.00 57.09 95 HIS A CA 1
ATOM 728 C C . HIS A 1 95 ? 21.192 -4.231 -14.993 1.00 57.09 95 HIS A C 1
ATOM 730 O O . HIS A 1 95 ? 21.544 -3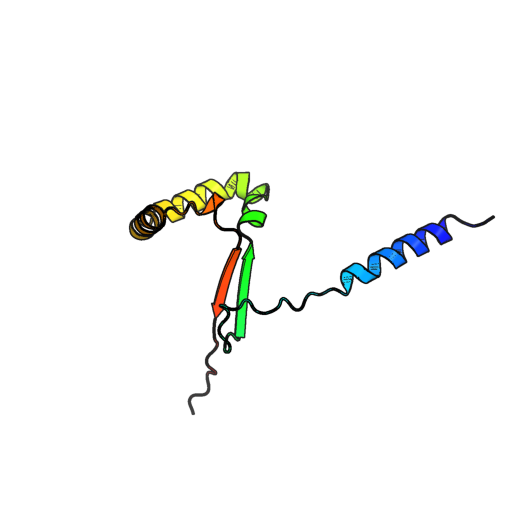.163 -14.479 1.00 57.09 95 HIS A O 1
ATOM 736 N N . PRO A 1 96 ? 22.064 -5.235 -15.204 1.00 57.38 96 PRO A N 1
ATOM 737 C CA . PRO A 1 96 ? 23.488 -5.072 -14.949 1.00 57.38 96 PRO A CA 1
ATOM 738 C C . PRO A 1 96 ? 24.017 -3.903 -15.784 1.00 57.38 96 PRO A C 1
ATOM 740 O O . PRO A 1 96 ? 23.840 -3.885 -17.002 1.00 57.38 96 PRO A O 1
ATOM 743 N N . LEU A 1 97 ? 24.676 -2.936 -15.142 1.00 58.88 97 LEU A N 1
ATOM 744 C CA . LEU A 1 97 ? 25.439 -1.890 -15.828 1.00 58.88 97 LEU A CA 1
ATOM 745 C C . LEU A 1 97 ? 26.735 -2.503 -16.379 1.00 58.88 97 LEU A C 1
ATOM 747 O O . LEU A 1 97 ? 27.821 -2.255 -15.862 1.00 58.88 97 LEU A O 1
ATOM 751 N N . THR A 1 98 ? 26.620 -3.367 -17.384 1.00 55.78 98 THR A N 1
ATOM 752 C CA . THR A 1 98 ? 27.763 -3.872 -18.151 1.00 55.78 98 THR A CA 1
ATOM 753 C C . THR A 1 98 ? 27.530 -3.568 -19.625 1.00 55.78 98 THR A C 1
ATOM 755 O O . THR A 1 98 ? 27.291 -4.463 -20.435 1.00 55.78 98 THR A O 1
ATOM 758 N N . ASP A 1 99 ? 27.577 -2.284 -19.958 1.00 54.41 99 ASP A N 1
ATOM 759 C CA . ASP A 1 99 ? 27.867 -1.868 -21.325 1.00 54.41 99 ASP A CA 1
ATOM 760 C C . ASP A 1 99 ? 29.396 -1.892 -21.485 1.00 54.41 99 ASP A C 1
ATOM 762 O O . ASP A 1 99 ? 30.120 -1.398 -20.615 1.00 54.41 99 ASP A O 1
ATOM 766 N N . GLY A 1 100 ? 29.865 -2.592 -22.524 1.00 47.34 100 GLY A N 1
ATOM 767 C CA . GLY A 1 100 ? 31.281 -2.849 -22.814 1.00 47.34 100 GLY A CA 1
ATOM 768 C C . GLY A 1 100 ? 32.068 -1.660 -23.348 1.00 47.34 100 GLY A C 1
ATOM 769 O O . GLY A 1 100 ? 31.459 -0.632 -23.716 1.00 47.34 100 GLY A O 1
#

Secondary structure (DSSP, 8-state):
---HHHHHHHHHHHHGGGGS----PPPPTTS-TTEEEEEEEEHHHHHHSHHIIIIIHHHHHHHHHH-HHHHHHHHHHT--TTTT--EEEEEEEPPP----

Foldseek 3Di:
DDDPVVVVVVVVVVVVVVVVPPDPPDPPPPAPPQFPDKDKDFLQVVCPDPCCVVPVVVVVVCVCVVDPVSVVVCVVVVHDCNPHDGMDMDTDGDDPPDDD

pLDDT: mean 70.35, std 11.34, range [46.81, 84.62]